Protein AF-A0A1J0GK38-F1 (afdb_monomer_lite)

Sequence (133 aa):
MNIINLFKNKLDRILSKKSIIIFAVVVIPIMIGIAVIFSTKAPSKETIAFLSNNVQNTPVDSRYDVQVVHKKPTTADLVLGKYVAIVEEKNSGNYEVTTLKSEEDKKIIENFFKSGKIAKDYKGEDEIRALLA

Structure (mmCIF, N/CA/C/O backbone):
data_AF-A0A1J0GK38-F1
#
_entry.id   AF-A0A1J0GK38-F1
#
loop_
_atom_site.group_PDB
_atom_site.id
_atom_site.type_symbol
_atom_site.label_atom_id
_atom_site.label_alt_id
_atom_site.label_comp_id
_atom_site.label_asym_id
_atom_site.label_entity_id
_atom_site.label_seq_id
_atom_site.pdbx_PDB_ins_code
_atom_site.Cartn_x
_atom_site.Cartn_y
_atom_site.Cartn_z
_atom_site.occupancy
_atom_site.B_iso_or_equiv
_atom_site.auth_seq_id
_atom_site.auth_comp_id
_atom_site.auth_asym_id
_atom_site.auth_atom_id
_atom_site.pdbx_PDB_model_num
ATOM 1 N N . MET A 1 1 ? 46.607 14.152 -29.862 1.00 57.75 1 MET A N 1
ATOM 2 C CA . MET A 1 1 ? 45.734 12.979 -30.098 1.00 57.75 1 MET A CA 1
ATOM 3 C C . MET A 1 1 ? 44.349 13.322 -29.583 1.00 57.75 1 MET A C 1
ATOM 5 O O . MET A 1 1 ? 44.224 13.663 -28.416 1.00 57.75 1 MET A O 1
ATOM 9 N N . ASN A 1 2 ? 43.349 13.368 -30.461 1.00 76.31 2 ASN A N 1
ATOM 10 C CA . ASN A 1 2 ? 42.056 13.964 -30.127 1.00 76.31 2 ASN A CA 1
ATOM 11 C C . ASN A 1 2 ? 41.211 12.983 -29.296 1.00 76.31 2 ASN A C 1
ATOM 13 O O . ASN A 1 2 ? 41.014 11.841 -29.713 1.00 76.31 2 ASN A O 1
ATOM 17 N N . ILE A 1 3 ? 40.710 13.412 -28.136 1.00 77.94 3 ILE A N 1
ATOM 18 C CA . ILE A 1 3 ? 39.915 12.585 -27.201 1.00 77.94 3 ILE A CA 1
ATOM 19 C C . ILE A 1 3 ? 38.687 11.967 -27.891 1.00 77.94 3 ILE A C 1
ATOM 21 O O . ILE A 1 3 ? 38.311 10.828 -27.618 1.00 77.94 3 ILE A O 1
ATOM 25 N N . ILE A 1 4 ? 38.131 12.681 -28.868 1.00 78.56 4 ILE A N 1
ATOM 26 C CA . ILE A 1 4 ? 36.997 12.254 -29.695 1.00 78.56 4 ILE A CA 1
ATOM 27 C C . ILE A 1 4 ? 37.327 10.976 -30.487 1.00 78.56 4 ILE A C 1
ATOM 29 O O . ILE A 1 4 ? 36.502 10.066 -30.565 1.00 78.56 4 ILE A O 1
ATOM 33 N N . ASN A 1 5 ? 38.553 10.849 -31.007 1.00 79.06 5 ASN A N 1
ATOM 34 C CA . ASN A 1 5 ? 38.968 9.655 -31.749 1.00 79.06 5 ASN A CA 1
ATOM 35 C C . ASN A 1 5 ? 39.135 8.441 -30.829 1.00 79.06 5 ASN A C 1
ATOM 37 O O . ASN A 1 5 ? 38.832 7.325 -31.239 1.00 79.06 5 ASN A O 1
ATOM 41 N N . LEU A 1 6 ? 39.573 8.643 -29.582 1.00 75.75 6 LEU A N 1
ATOM 42 C CA . LEU A 1 6 ? 39.646 7.569 -28.588 1.00 75.75 6 LEU A CA 1
ATOM 43 C C . LEU A 1 6 ? 38.253 7.063 -28.200 1.00 75.75 6 LEU A C 1
ATOM 45 O O . LE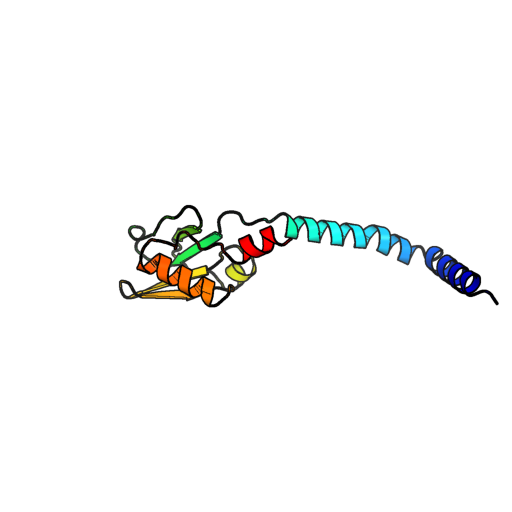U A 1 6 ? 38.053 5.853 -28.088 1.00 75.75 6 LEU A O 1
ATOM 49 N N . PHE A 1 7 ? 37.290 7.970 -28.033 1.00 77.56 7 PHE A N 1
ATOM 50 C CA . PHE A 1 7 ? 35.902 7.611 -27.745 1.00 77.56 7 PHE A CA 1
ATOM 51 C C . PHE A 1 7 ? 35.255 6.851 -28.898 1.00 77.56 7 PHE A C 1
ATOM 53 O O . PHE A 1 7 ? 34.718 5.766 -28.681 1.00 77.56 7 PHE A O 1
ATOM 60 N N . LYS A 1 8 ? 35.368 7.367 -30.125 1.00 78.25 8 LYS A N 1
ATOM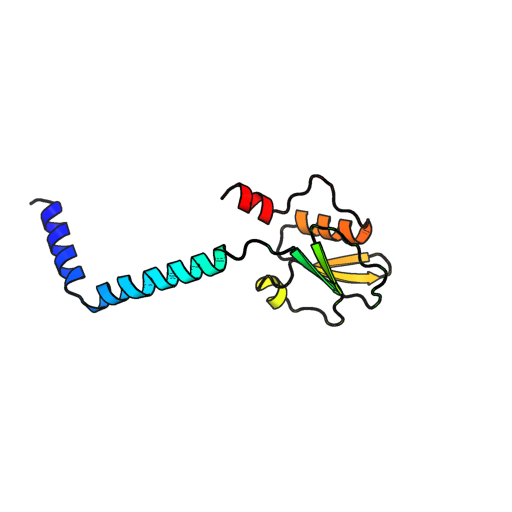 61 C CA . LYS A 1 8 ? 34.792 6.737 -31.318 1.00 78.25 8 LYS A CA 1
ATOM 62 C C . LYS A 1 8 ? 35.298 5.304 -31.504 1.00 78.25 8 LYS A C 1
ATOM 64 O O . LYS A 1 8 ? 34.506 4.384 -31.652 1.00 78.25 8 LYS A O 1
ATOM 69 N N . ASN A 1 9 ? 36.604 5.096 -31.346 1.00 79.69 9 ASN A N 1
ATOM 70 C CA . ASN A 1 9 ? 37.212 3.777 -31.510 1.00 79.69 9 ASN A CA 1
ATOM 71 C C . ASN A 1 9 ? 36.759 2.774 -30.428 1.00 79.69 9 ASN A C 1
ATOM 73 O O . ASN A 1 9 ? 36.604 1.579 -30.680 1.00 79.69 9 ASN A O 1
ATOM 77 N N . LYS A 1 10 ? 36.518 3.252 -29.200 1.00 80.62 10 LYS A N 1
ATOM 78 C CA . LYS A 1 10 ? 35.963 2.415 -28.127 1.00 80.62 10 LYS A CA 1
ATOM 79 C C . LYS A 1 10 ? 34.481 2.105 -28.342 1.00 80.62 10 LYS A C 1
ATOM 81 O O . LYS A 1 10 ? 34.076 0.980 -28.057 1.00 80.62 10 LYS A O 1
ATOM 86 N N . LEU A 1 11 ? 33.702 3.056 -28.858 1.00 77.94 11 LEU A N 1
ATOM 87 C CA . LEU A 1 11 ? 32.288 2.863 -29.187 1.00 77.94 11 LEU A CA 1
ATOM 88 C C . LEU A 1 11 ? 32.105 1.874 -30.340 1.00 77.94 11 LEU A C 1
ATOM 90 O O . LEU A 1 11 ? 31.308 0.951 -30.201 1.00 77.94 11 LEU A O 1
ATOM 94 N N . ASP A 1 12 ? 32.910 1.967 -31.400 1.00 76.94 12 ASP A N 1
ATOM 95 C CA . ASP A 1 12 ? 32.884 1.014 -32.521 1.00 76.94 12 ASP A CA 1
ATOM 96 C C . ASP A 1 12 ? 33.202 -0.422 -32.055 1.00 76.94 12 ASP A C 1
ATOM 98 O O . ASP A 1 12 ? 32.599 -1.405 -32.502 1.00 76.94 12 ASP A O 1
ATOM 102 N N . ARG A 1 13 ? 34.088 -0.569 -31.060 1.00 75.56 13 ARG A N 1
ATOM 103 C CA . ARG A 1 13 ? 34.404 -1.867 -30.438 1.00 75.56 13 ARG A CA 1
ATOM 104 C C . ARG A 1 13 ? 33.277 -2.422 -29.556 1.00 75.56 13 ARG A C 1
ATOM 106 O O . ARG A 1 13 ? 33.209 -3.629 -29.332 1.00 75.56 13 ARG A O 1
ATOM 113 N N . ILE A 1 14 ? 32.420 -1.561 -29.014 1.00 75.06 14 ILE A N 1
ATOM 114 C CA . ILE A 1 14 ? 31.255 -1.962 -28.213 1.00 75.06 14 ILE A CA 1
ATOM 115 C C . ILE A 1 14 ? 30.077 -2.298 -29.135 1.00 75.06 14 ILE A C 1
ATOM 117 O O . ILE A 1 14 ? 29.446 -3.335 -28.944 1.00 75.06 14 ILE A O 1
ATOM 121 N N . LEU A 1 15 ? 29.838 -1.493 -30.176 1.00 68.38 15 LEU A N 1
ATOM 122 C CA . LEU A 1 15 ? 28.795 -1.730 -31.181 1.00 68.38 15 LEU A CA 1
ATOM 123 C C . LEU A 1 15 ? 29.028 -3.025 -31.977 1.00 68.38 15 LEU A C 1
ATOM 125 O O . LEU A 1 15 ? 28.088 -3.735 -32.314 1.00 68.38 15 LEU A O 1
ATOM 129 N N . SER A 1 16 ? 30.283 -3.388 -32.241 1.00 74.12 16 SER A N 1
ATOM 130 C CA . SER A 1 16 ? 30.611 -4.645 -32.933 1.00 74.12 16 SER A CA 1
ATOM 131 C C . SER A 1 16 ? 30.322 -5.906 -32.105 1.00 74.12 16 SER A C 1
ATOM 133 O O . SER A 1 16 ? 30.248 -7.007 -32.659 1.00 74.12 16 SER A O 1
ATOM 135 N N . LYS A 1 17 ? 30.088 -5.784 -30.789 1.00 80.44 17 LYS A N 1
ATOM 136 C CA . LYS A 1 17 ? 29.670 -6.907 -29.940 1.00 80.44 17 LYS A CA 1
ATOM 137 C C . LYS A 1 17 ? 28.150 -7.057 -29.962 1.00 80.44 17 LYS A C 1
ATOM 139 O O . LYS A 1 17 ? 27.445 -6.486 -29.131 1.00 80.44 17 LYS A O 1
ATOM 144 N N . LYS A 1 18 ? 27.659 -7.908 -30.872 1.00 72.06 18 LYS A N 1
ATOM 145 C CA . LYS A 1 18 ? 26.224 -8.213 -31.063 1.00 72.06 18 LYS A CA 1
ATOM 146 C C . LYS A 1 18 ? 25.471 -8.493 -29.753 1.00 72.06 18 LYS A C 1
ATOM 148 O O . LYS A 1 18 ? 24.359 -8.006 -29.583 1.00 72.06 18 LYS A O 1
ATOM 153 N N . SER A 1 19 ? 26.086 -9.200 -28.802 1.00 74.31 19 SER A N 1
ATOM 154 C CA . SER A 1 19 ? 25.478 -9.521 -27.502 1.00 74.31 19 SER A CA 1
ATOM 155 C C . SER A 1 19 ? 25.141 -8.286 -26.655 1.00 74.31 19 SER A C 1
ATOM 157 O O . SER A 1 19 ? 24.139 -8.292 -25.948 1.00 74.31 19 SER A O 1
ATOM 159 N N . ILE A 1 20 ? 25.945 -7.220 -26.735 1.00 79.06 20 ILE A N 1
ATOM 160 C CA . ILE A 1 20 ? 25.731 -5.989 -25.958 1.00 79.06 20 ILE A CA 1
ATOM 161 C C . ILE A 1 20 ? 24.570 -5.184 -26.547 1.00 79.06 20 ILE A C 1
ATOM 163 O O . ILE A 1 20 ? 23.728 -4.691 -25.802 1.00 79.06 20 ILE A O 1
ATOM 167 N N . ILE A 1 21 ? 24.485 -5.101 -27.879 1.00 79.75 21 ILE A N 1
ATOM 168 C CA . ILE A 1 21 ? 23.368 -4.431 -28.559 1.00 79.75 21 ILE A CA 1
ATOM 169 C C . ILE A 1 21 ? 22.052 -5.157 -28.276 1.00 79.75 21 ILE A C 1
ATOM 171 O O . ILE A 1 21 ? 21.068 -4.508 -27.938 1.00 79.75 21 ILE A O 1
ATOM 175 N N . ILE A 1 22 ? 22.031 -6.491 -28.359 1.00 78.12 22 ILE A N 1
ATOM 176 C CA . ILE A 1 22 ? 20.823 -7.282 -28.071 1.00 78.12 22 ILE A CA 1
ATOM 177 C C . ILE A 1 22 ? 20.371 -7.059 -26.625 1.00 78.12 22 ILE A C 1
ATOM 179 O O . ILE A 1 22 ? 19.192 -6.820 -26.384 1.00 78.12 22 ILE A O 1
ATOM 183 N N . PHE A 1 23 ? 21.300 -7.065 -25.667 1.00 80.38 23 PHE A N 1
ATOM 184 C CA . PHE A 1 23 ? 20.975 -6.777 -24.272 1.00 80.38 23 PHE A CA 1
ATOM 185 C C . PHE A 1 23 ? 20.390 -5.368 -24.104 1.00 80.38 23 PHE A C 1
ATOM 187 O O . PHE A 1 23 ? 19.353 -5.214 -23.467 1.00 80.38 23 PHE A O 1
ATOM 194 N N . ALA A 1 24 ? 20.995 -4.349 -24.719 1.00 82.62 24 ALA A N 1
ATOM 195 C CA . ALA A 1 24 ? 20.495 -2.978 -24.645 1.00 82.62 24 ALA A CA 1
ATOM 196 C C . ALA A 1 24 ? 19.096 -2.826 -25.271 1.00 82.62 24 ALA A C 1
ATOM 198 O O . ALA A 1 24 ? 18.234 -2.176 -24.690 1.00 82.62 24 ALA A O 1
ATOM 199 N N . VAL A 1 25 ? 18.842 -3.457 -26.419 1.00 85.44 25 VAL A N 1
ATOM 200 C CA . VAL A 1 25 ? 17.557 -3.358 -27.131 1.00 85.44 25 VAL A CA 1
ATOM 201 C C . VAL A 1 25 ? 16.454 -4.183 -26.465 1.00 85.44 25 VAL A C 1
ATOM 203 O O . VAL A 1 25 ? 15.287 -3.844 -26.607 1.00 85.44 25 VAL A O 1
ATOM 206 N N . VAL A 1 26 ? 16.782 -5.246 -25.729 1.00 89.12 26 VAL A N 1
ATOM 207 C CA . VAL A 1 26 ? 15.775 -6.119 -25.102 1.00 89.12 26 VAL A CA 1
ATOM 208 C C . VAL A 1 26 ? 15.555 -5.767 -23.633 1.00 89.12 26 VAL A C 1
ATOM 210 O O . VAL A 1 26 ? 14.420 -5.599 -23.198 1.00 89.12 26 VAL A O 1
ATOM 213 N N . VAL A 1 27 ? 16.623 -5.612 -22.851 1.00 88.94 27 VAL A N 1
ATOM 214 C CA . VAL A 1 27 ? 16.516 -5.458 -21.393 1.00 88.94 27 VAL A CA 1
ATOM 215 C C . VAL A 1 27 ? 16.051 -4.062 -20.998 1.00 88.94 27 VAL A C 1
ATOM 217 O O . VAL A 1 27 ? 15.255 -3.935 -20.070 1.00 88.94 27 VAL A O 1
ATOM 220 N N . ILE A 1 28 ? 16.490 -3.021 -21.714 1.00 89.50 28 ILE A N 1
ATOM 221 C CA . ILE A 1 28 ? 16.090 -1.641 -21.405 1.00 89.50 28 ILE A CA 1
ATOM 222 C C . ILE A 1 28 ? 14.576 -1.458 -21.612 1.00 89.50 28 ILE A C 1
ATOM 224 O O . ILE A 1 28 ? 13.921 -1.009 -20.669 1.00 89.50 28 ILE A O 1
ATOM 228 N N . PRO A 1 29 ? 13.965 -1.858 -22.748 1.00 91.88 29 PRO A N 1
ATOM 229 C CA . PRO A 1 29 ? 12.516 -1.736 -22.911 1.00 91.88 29 PRO A CA 1
ATOM 230 C C . PRO A 1 29 ? 11.716 -2.597 -21.938 1.00 91.88 29 PRO A C 1
ATOM 232 O O . PRO A 1 29 ? 10.669 -2.154 -21.478 1.00 91.88 29 PRO A O 1
ATOM 235 N N . ILE A 1 30 ? 12.207 -3.789 -21.574 1.00 93.38 30 ILE A N 1
ATOM 236 C CA . ILE A 1 30 ? 11.556 -4.626 -20.555 1.00 93.38 30 ILE A CA 1
ATOM 237 C C . ILE A 1 30 ? 11.538 -3.907 -19.205 1.00 93.38 30 ILE A C 1
ATOM 239 O O . ILE A 1 30 ? 10.489 -3.837 -18.571 1.00 93.38 30 ILE A O 1
ATOM 243 N N . MET A 1 31 ? 12.665 -3.333 -18.776 1.00 90.06 31 MET A N 1
ATOM 244 C CA . MET A 1 31 ? 12.735 -2.585 -17.517 1.00 90.06 31 MET A CA 1
ATOM 245 C C . MET A 1 31 ? 11.826 -1.355 -17.520 1.00 90.06 31 MET A C 1
ATOM 247 O O . MET A 1 31 ? 11.132 -1.115 -16.534 1.00 90.06 31 MET A O 1
ATOM 251 N N . ILE A 1 32 ? 11.772 -0.615 -18.632 1.00 89.50 32 ILE A N 1
ATOM 252 C CA . ILE A 1 32 ? 10.838 0.508 -18.792 1.00 89.50 32 ILE A CA 1
ATOM 253 C C . ILE A 1 32 ? 9.391 0.006 -18.713 1.00 89.50 32 ILE A C 1
ATOM 255 O O . ILE A 1 32 ? 8.583 0.586 -17.994 1.00 89.50 32 ILE A O 1
ATOM 259 N N . GLY A 1 33 ? 9.067 -1.099 -19.389 1.00 86.75 33 GLY A N 1
ATOM 260 C CA . GLY A 1 33 ? 7.737 -1.707 -19.348 1.00 86.75 33 GLY A CA 1
ATOM 261 C C . GLY A 1 33 ? 7.320 -2.111 -17.933 1.00 86.75 33 GLY A C 1
ATOM 262 O O . GLY A 1 33 ? 6.214 -1.791 -17.506 1.00 86.75 33 GLY A O 1
ATOM 263 N N . ILE A 1 34 ? 8.220 -2.742 -17.174 1.00 85.81 34 ILE A N 1
ATOM 264 C CA . ILE A 1 34 ? 7.989 -3.083 -15.764 1.00 85.81 34 ILE A CA 1
ATOM 265 C C . ILE A 1 34 ? 7.755 -1.809 -14.947 1.00 85.81 34 ILE A C 1
ATOM 267 O O . ILE A 1 34 ? 6.760 -1.725 -14.233 1.00 85.81 34 ILE A O 1
ATOM 271 N N . ALA A 1 35 ? 8.615 -0.798 -15.081 1.00 82.94 35 ALA A N 1
ATOM 272 C CA . ALA A 1 35 ? 8.471 0.459 -14.352 1.00 82.94 35 ALA A CA 1
ATOM 273 C C . ALA A 1 35 ? 7.125 1.148 -14.640 1.00 82.94 35 ALA A C 1
ATOM 275 O O . ALA A 1 35 ? 6.463 1.599 -13.710 1.00 82.94 35 ALA A O 1
ATOM 276 N N . VAL A 1 36 ? 6.672 1.161 -15.897 1.00 83.75 36 VAL A N 1
ATOM 277 C CA . VAL A 1 36 ? 5.366 1.719 -16.288 1.00 83.75 36 VAL A CA 1
ATOM 278 C C . VAL A 1 36 ? 4.207 0.908 -15.702 1.00 83.75 36 VAL A C 1
ATOM 280 O O . VAL A 1 36 ? 3.256 1.493 -15.189 1.00 83.75 36 VAL A O 1
ATOM 283 N N . ILE A 1 37 ? 4.273 -0.427 -15.711 1.00 80.25 37 ILE A N 1
ATOM 284 C CA . ILE A 1 37 ? 3.241 -1.278 -15.089 1.00 80.25 37 ILE A CA 1
ATOM 285 C C . ILE A 1 37 ? 3.157 -1.027 -13.580 1.00 80.25 37 ILE A C 1
ATOM 287 O O . ILE A 1 37 ? 2.064 -0.988 -13.023 1.00 80.25 37 ILE A O 1
ATOM 291 N N . PHE A 1 38 ? 4.294 -0.846 -12.908 1.00 71.56 38 PHE A N 1
ATOM 292 C CA . PHE A 1 38 ? 4.313 -0.501 -11.488 1.00 71.56 38 PHE A CA 1
ATOM 293 C C . PHE A 1 38 ? 3.826 0.933 -11.235 1.00 71.56 38 PHE A C 1
ATOM 295 O O . PHE A 1 38 ? 3.084 1.153 -10.285 1.00 71.56 38 PHE A O 1
ATOM 302 N N . SER A 1 39 ? 4.172 1.886 -12.103 1.00 69.19 39 SER A N 1
ATOM 303 C CA . SER A 1 39 ? 3.783 3.296 -11.972 1.00 69.19 39 SER A CA 1
ATOM 304 C C . SER A 1 39 ? 2.308 3.557 -12.284 1.00 69.19 39 SER A C 1
ATOM 306 O O . SER A 1 39 ? 1.725 4.477 -11.724 1.00 69.19 39 SER A O 1
ATOM 308 N N . THR A 1 40 ? 1.693 2.772 -13.172 1.00 59.78 40 THR A N 1
ATOM 309 C CA . THR A 1 40 ? 0.274 2.924 -13.553 1.00 59.78 40 THR A CA 1
ATOM 310 C C . THR A 1 40 ? -0.696 2.343 -12.530 1.00 59.78 40 THR A C 1
ATOM 312 O O . THR A 1 40 ? -1.897 2.592 -12.625 1.00 59.78 40 THR A O 1
ATOM 315 N N . LYS A 1 41 ? -0.201 1.641 -11.503 1.00 58.50 41 LYS A N 1
ATOM 316 C CA . LYS A 1 41 ? -0.983 1.309 -10.306 1.00 58.50 41 LYS A CA 1
ATOM 317 C C . LYS A 1 41 ? -1.110 2.545 -9.406 1.00 58.50 41 LYS A C 1
ATOM 319 O O . LYS A 1 41 ? -0.670 2.543 -8.263 1.00 58.50 41 LYS A O 1
ATOM 324 N N . ALA A 1 42 ? -1.688 3.615 -9.949 1.00 51.53 42 ALA A N 1
ATOM 325 C CA . ALA A 1 42 ? -2.201 4.724 -9.157 1.00 51.53 42 ALA A CA 1
ATOM 326 C C . ALA A 1 42 ? -3.286 4.187 -8.201 1.00 51.53 42 ALA A C 1
ATOM 328 O O . ALA A 1 42 ? -3.984 3.232 -8.564 1.00 51.53 42 ALA A O 1
ATOM 329 N N . PRO A 1 43 ? -3.418 4.746 -6.987 1.00 51.22 43 PRO A N 1
ATOM 330 C CA . PRO A 1 43 ? -4.154 4.114 -5.901 1.00 51.22 43 PRO A CA 1
ATOM 331 C C . PRO A 1 43 ? -5.643 4.007 -6.243 1.00 51.22 43 PRO A C 1
ATOM 333 O O . PRO A 1 43 ? -6.412 4.963 -6.153 1.00 51.22 43 PRO A O 1
ATOM 336 N N . SER A 1 44 ? -6.076 2.804 -6.623 1.00 53.66 44 SER A N 1
ATOM 337 C CA . SER A 1 44 ? -7.452 2.383 -6.389 1.00 53.66 44 SER A CA 1
ATOM 338 C C . SER A 1 44 ? -7.685 2.467 -4.885 1.00 53.66 44 SER A C 1
ATOM 340 O O . SER A 1 44 ? -6.836 1.965 -4.151 1.00 53.66 44 SER A O 1
ATOM 342 N N . LYS A 1 45 ? -8.784 3.114 -4.467 1.00 63.06 45 LYS A N 1
ATOM 343 C CA . LYS A 1 45 ? -9.257 3.269 -3.076 1.00 63.06 45 LYS A CA 1
ATOM 344 C C . LYS A 1 45 ? -8.493 2.401 -2.078 1.00 63.06 45 LYS A C 1
ATOM 346 O O . LYS A 1 45 ? -8.563 1.172 -2.140 1.00 63.06 45 LYS A O 1
ATOM 351 N N . GLU A 1 46 ? -7.776 3.051 -1.172 1.00 73.25 46 GLU A N 1
ATOM 352 C CA . GLU A 1 46 ? -6.919 2.370 -0.214 1.00 73.25 46 GLU A CA 1
ATOM 353 C C . GLU A 1 46 ? -7.731 1.345 0.587 1.00 73.25 46 GLU A C 1
ATOM 355 O O . GLU A 1 46 ? -8.658 1.692 1.321 1.00 73.25 46 GLU A O 1
ATOM 360 N N . THR A 1 47 ? -7.432 0.060 0.385 1.00 81.62 47 THR A N 1
ATOM 361 C CA . THR A 1 47 ? -8.210 -1.023 0.988 1.00 81.62 47 THR A CA 1
ATOM 362 C C . THR A 1 47 ? -7.655 -1.352 2.369 1.00 81.62 47 THR A C 1
ATOM 364 O O . THR A 1 47 ? -6.471 -1.660 2.515 1.00 81.62 47 THR A O 1
ATOM 367 N N . ILE A 1 48 ? -8.502 -1.313 3.392 1.00 84.25 48 ILE A N 1
ATOM 368 C CA . ILE A 1 48 ? -8.160 -1.667 4.768 1.00 84.25 48 ILE A CA 1
ATOM 369 C C . ILE A 1 48 ? -8.797 -3.013 5.096 1.00 84.25 48 ILE A C 1
ATOM 371 O O . ILE A 1 48 ? -10.008 -3.184 4.967 1.00 84.25 48 ILE A O 1
ATOM 375 N N . ALA A 1 49 ? -7.988 -3.962 5.559 1.00 84.62 49 ALA A N 1
ATOM 376 C CA . ALA A 1 49 ? -8.496 -5.221 6.080 1.00 84.62 49 ALA A CA 1
ATOM 377 C C . ALA A 1 49 ? -8.911 -5.045 7.542 1.00 84.62 49 ALA A C 1
ATOM 379 O O . ALA A 1 49 ? -8.067 -4.802 8.404 1.00 84.62 49 ALA A O 1
ATOM 380 N N . PHE A 1 50 ? -10.198 -5.202 7.829 1.00 84.06 50 PHE A N 1
ATOM 381 C CA . PHE A 1 50 ? -10.740 -5.148 9.180 1.00 84.06 50 PHE A CA 1
ATOM 382 C C . PHE A 1 50 ? -11.026 -6.562 9.69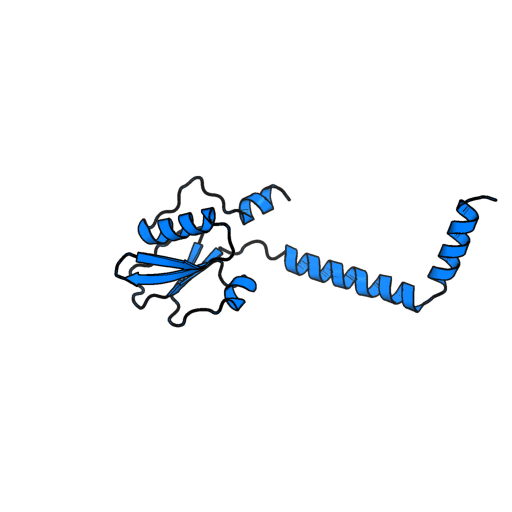0 1.00 84.06 50 PHE A C 1
ATOM 384 O O . PHE A 1 50 ? -11.921 -7.247 9.197 1.00 84.06 50 PHE A O 1
ATOM 391 N N . LEU A 1 51 ? -10.244 -7.018 10.667 1.00 82.50 51 LEU A N 1
ATOM 392 C CA . LEU A 1 51 ? -10.451 -8.285 11.357 1.00 82.50 51 LEU A CA 1
ATOM 393 C C . LEU A 1 51 ? -11.438 -8.054 12.506 1.00 82.50 51 LEU A C 1
ATOM 395 O O . LEU A 1 51 ? -11.051 -7.647 13.602 1.00 82.50 51 LEU A O 1
ATOM 399 N N . SER A 1 52 ? -12.719 -8.305 12.242 1.00 72.94 52 SER A N 1
ATOM 400 C CA . SER A 1 52 ? -13.763 -8.321 13.268 1.00 72.94 52 SER A CA 1
ATOM 401 C C . SER A 1 52 ? -14.781 -9.418 12.977 1.00 72.94 52 SER A C 1
ATOM 403 O O . SER A 1 52 ? -15.051 -9.761 11.827 1.00 72.94 52 SER A O 1
ATOM 405 N N . ASN A 1 53 ? -15.358 -9.959 14.048 1.00 65.25 53 ASN A N 1
ATOM 406 C CA . ASN A 1 53 ? -16.435 -10.946 13.988 1.00 65.25 53 ASN A CA 1
ATOM 407 C C . ASN A 1 53 ? -17.815 -10.285 13.817 1.00 65.25 53 ASN A C 1
ATOM 409 O O . ASN A 1 53 ? -18.814 -10.992 13.690 1.00 65.25 53 ASN A O 1
ATOM 413 N N . ASN A 1 54 ? -17.891 -8.947 13.840 1.00 59.88 54 ASN A N 1
ATOM 414 C CA . ASN A 1 54 ? -19.141 -8.202 13.742 1.00 59.88 54 ASN A CA 1
ATOM 415 C C . ASN A 1 54 ? -19.099 -7.173 12.601 1.00 59.88 54 ASN A C 1
ATOM 417 O O . ASN A 1 54 ? -18.452 -6.132 12.682 1.00 59.88 54 ASN A O 1
ATOM 421 N N . VAL A 1 55 ? -19.846 -7.467 11.538 1.00 60.66 55 VAL A N 1
ATOM 422 C CA . VAL A 1 55 ? -19.901 -6.676 10.297 1.00 60.66 55 VAL A CA 1
ATOM 423 C C . VAL A 1 55 ? -20.626 -5.329 10.490 1.00 60.66 55 VAL A C 1
ATOM 425 O O . VAL A 1 55 ? -20.501 -4.440 9.657 1.00 60.66 55 VAL A O 1
ATOM 428 N N . GLN A 1 56 ? -21.388 -5.137 11.577 1.00 57.12 56 GLN A N 1
ATOM 429 C CA . GLN A 1 56 ? -22.269 -3.966 11.722 1.00 57.12 56 GLN A CA 1
ATOM 430 C C . GLN A 1 56 ? -21.568 -2.657 12.129 1.00 57.12 56 GLN A C 1
ATOM 432 O O . GLN A 1 56 ? -22.148 -1.594 11.935 1.00 57.12 56 GLN A O 1
ATOM 437 N N . ASN A 1 57 ? -20.332 -2.701 12.640 1.00 61.88 57 ASN A N 1
ATOM 438 C CA . ASN A 1 57 ? -19.616 -1.511 13.132 1.00 61.88 57 ASN A CA 1
ATOM 439 C C . ASN A 1 57 ? -18.543 -0.980 12.169 1.00 61.88 57 ASN A C 1
ATOM 441 O O . ASN A 1 57 ? -17.646 -0.246 12.580 1.00 61.88 57 ASN A O 1
ATOM 445 N N . THR A 1 58 ? -18.595 -1.350 10.889 1.00 68.25 58 THR A N 1
ATOM 446 C CA . THR A 1 58 ? -17.573 -0.923 9.929 1.00 68.25 58 THR A CA 1
ATOM 447 C C . THR A 1 58 ? -17.793 0.538 9.505 1.00 68.25 58 THR A C 1
ATOM 449 O O . THR A 1 58 ? -18.837 0.849 8.928 1.00 68.25 58 THR A O 1
ATOM 452 N N . PRO A 1 59 ? -16.843 1.454 9.771 1.00 70.38 59 PRO A N 1
ATOM 453 C CA . PRO A 1 59 ? -16.953 2.835 9.320 1.00 70.38 59 PRO A CA 1
ATOM 454 C C . PRO A 1 59 ? -16.810 2.918 7.795 1.00 70.38 59 PRO A C 1
ATOM 456 O O . PRO A 1 59 ? -15.992 2.223 7.194 1.00 70.38 59 PRO A O 1
ATOM 459 N N . VAL A 1 60 ? -17.608 3.784 7.168 1.00 72.12 60 VAL A N 1
ATOM 460 C CA . VAL A 1 60 ? -17.647 3.968 5.710 1.00 72.12 60 VAL A CA 1
ATOM 461 C C . VAL A 1 60 ? -17.155 5.375 5.372 1.00 72.12 60 VAL A C 1
ATOM 463 O O . VAL A 1 60 ? -17.732 6.358 5.832 1.00 72.12 60 VAL A O 1
ATOM 466 N N . ASP A 1 61 ? -16.115 5.482 4.546 1.00 74.31 61 ASP A N 1
ATOM 467 C CA . ASP A 1 61 ? -15.628 6.745 3.975 1.00 74.31 61 ASP A CA 1
ATOM 468 C C . ASP A 1 61 ? -15.310 6.533 2.487 1.00 74.31 61 ASP A C 1
ATOM 470 O O . ASP A 1 61 ? -15.014 5.426 2.049 1.00 74.31 61 ASP A O 1
ATOM 474 N N . SER A 1 62 ? -15.384 7.588 1.677 1.00 70.69 62 SER A N 1
ATOM 475 C CA . SER A 1 62 ? -15.067 7.517 0.245 1.00 70.69 62 SER A CA 1
ATOM 476 C C . SER A 1 62 ? -13.585 7.256 -0.053 1.00 70.69 62 SER A C 1
ATOM 478 O O . SER A 1 62 ? -13.271 6.829 -1.165 1.00 70.69 62 SER A O 1
ATOM 480 N N . ARG A 1 63 ? -12.690 7.538 0.907 1.00 71.12 63 ARG A N 1
ATOM 481 C CA . ARG A 1 63 ? -11.227 7.425 0.769 1.00 71.12 63 ARG A CA 1
ATOM 482 C C . ARG A 1 63 ? -10.686 6.025 1.061 1.00 71.12 63 ARG A C 1
ATOM 484 O O . ARG A 1 63 ? -9.698 5.635 0.446 1.00 71.12 63 ARG A O 1
ATOM 491 N N . TYR A 1 64 ? -11.341 5.272 1.946 1.00 78.06 64 TYR A N 1
ATOM 492 C CA . TYR A 1 64 ? -10.932 3.917 2.323 1.00 78.06 64 TYR A CA 1
ATOM 493 C C . TYR A 1 64 ? -12.000 2.890 1.950 1.00 78.06 64 TYR A C 1
ATOM 495 O O . TYR A 1 64 ? -13.173 3.065 2.269 1.00 78.06 64 TYR A O 1
ATOM 503 N N . ASP A 1 65 ? -11.586 1.789 1.325 1.00 81.81 65 ASP A N 1
ATOM 504 C CA . ASP A 1 65 ? -12.433 0.604 1.175 1.00 81.81 65 ASP A CA 1
ATOM 505 C C . ASP A 1 65 ? -12.182 -0.337 2.356 1.00 81.81 65 ASP A C 1
ATOM 507 O O . ASP A 1 65 ? -11.100 -0.907 2.477 1.00 81.81 65 ASP A O 1
ATOM 511 N N . VAL A 1 66 ? -13.143 -0.476 3.270 1.00 83.56 66 VAL A N 1
ATOM 512 C CA . VAL A 1 66 ? -12.968 -1.330 4.452 1.00 83.56 66 VAL A CA 1
ATOM 513 C C . VAL A 1 66 ? -13.547 -2.713 4.178 1.00 83.56 66 VAL A C 1
ATOM 515 O O . VAL A 1 66 ? -14.761 -2.886 4.093 1.00 83.56 66 VAL A O 1
ATOM 518 N N . GLN A 1 67 ? -12.675 -3.715 4.079 1.00 84.12 67 GLN A N 1
ATOM 519 C CA . GLN A 1 67 ? -13.065 -5.105 3.865 1.00 84.12 67 GLN A CA 1
ATOM 520 C C . GLN A 1 67 ? -12.995 -5.893 5.168 1.00 84.12 67 GLN A C 1
ATOM 522 O O . GLN A 1 67 ? -11.924 -6.056 5.756 1.00 84.12 67 GLN A O 1
ATOM 527 N N . VAL A 1 68 ? -14.140 -6.423 5.601 1.00 81.94 68 VAL A N 1
ATOM 528 C CA . VAL A 1 68 ? -14.214 -7.288 6.781 1.00 81.94 68 VAL A CA 1
ATOM 529 C C . VAL A 1 68 ? -13.666 -8.669 6.429 1.00 81.94 68 VAL A C 1
ATOM 531 O O . VAL A 1 68 ? -14.225 -9.386 5.597 1.00 81.94 68 VAL A O 1
ATOM 534 N N . VAL A 1 69 ? -12.563 -9.053 7.062 1.00 82.50 69 VAL A N 1
ATOM 535 C CA . VAL A 1 69 ? -11.893 -10.337 6.843 1.00 82.50 69 VAL A CA 1
ATOM 536 C C . VAL A 1 69 ? -12.009 -11.205 8.088 1.00 82.50 69 VAL A C 1
ATOM 538 O O . VAL A 1 69 ? -11.826 -10.739 9.203 1.00 82.50 69 VAL A O 1
ATOM 541 N N . HIS A 1 70 ? -12.288 -12.495 7.900 1.00 77.06 70 HIS A N 1
ATOM 542 C CA . HIS A 1 70 ? -12.412 -13.456 9.008 1.00 77.06 70 HIS A CA 1
ATOM 543 C C . HIS A 1 70 ? -11.064 -14.083 9.393 1.00 77.06 70 HIS A C 1
ATOM 545 O O . HIS A 1 70 ? -10.917 -14.690 10.450 1.00 77.06 70 HIS A O 1
ATOM 551 N N . LYS A 1 71 ? -10.066 -13.961 8.512 1.00 79.25 71 LYS A N 1
ATOM 552 C CA . LYS A 1 71 ? -8.708 -14.461 8.710 1.00 79.25 71 LYS A CA 1
ATOM 553 C C . LYS A 1 71 ? -7.740 -13.294 8.597 1.00 79.25 71 LYS A C 1
ATOM 555 O O . LYS A 1 71 ? -7.801 -12.549 7.621 1.00 79.25 71 LYS A O 1
ATOM 560 N N . LYS A 1 72 ? -6.828 -13.183 9.567 1.00 81.06 72 LYS A N 1
ATOM 561 C CA . LYS A 1 72 ? -5.762 -12.177 9.575 1.00 81.06 72 LYS A CA 1
ATOM 562 C C . LYS A 1 72 ? -4.947 -12.259 8.271 1.00 81.06 72 LYS A C 1
ATOM 564 O O . LYS A 1 72 ? -4.380 -13.326 7.999 1.00 81.06 72 LYS A O 1
ATOM 569 N N . PRO A 1 73 ? -4.897 -11.184 7.463 1.00 81.44 73 PRO A N 1
ATOM 570 C CA . PRO A 1 73 ? -4.041 -11.127 6.288 1.00 81.44 73 PRO A CA 1
ATOM 571 C C . PRO A 1 73 ? -2.573 -11.231 6.684 1.00 81.44 73 PRO A C 1
ATOM 573 O O . PRO A 1 73 ? -2.180 -10.906 7.807 1.00 81.44 73 PRO A O 1
ATOM 576 N N . THR A 1 74 ? -1.749 -11.698 5.757 1.00 84.38 74 THR A N 1
ATOM 577 C CA . THR A 1 74 ? -0.312 -11.803 6.002 1.00 84.38 74 THR A CA 1
ATOM 578 C C . THR A 1 74 ? 0.367 -10.455 5.794 1.00 84.38 74 THR A C 1
ATOM 580 O O . THR A 1 74 ? -0.118 -9.599 5.059 1.00 84.38 74 THR A O 1
ATOM 583 N N . THR A 1 75 ? 1.542 -10.268 6.391 1.00 79.38 75 THR A N 1
ATOM 584 C CA . THR A 1 75 ? 2.388 -9.097 6.110 1.00 79.38 75 THR A CA 1
ATOM 585 C C . THR A 1 75 ? 2.773 -9.009 4.632 1.00 79.38 75 THR A C 1
ATOM 587 O O . THR A 1 75 ? 2.949 -7.911 4.117 1.00 79.38 75 THR A O 1
ATOM 590 N N . ALA A 1 76 ? 2.829 -10.138 3.918 1.00 75.88 76 ALA A N 1
ATOM 591 C CA . ALA A 1 76 ? 3.004 -10.152 2.470 1.00 75.88 76 ALA A CA 1
ATOM 592 C C . ALA A 1 76 ? 1.853 -9.440 1.737 1.00 75.88 76 ALA A C 1
ATOM 594 O O . ALA A 1 76 ? 2.114 -8.742 0.766 1.00 75.88 76 ALA A O 1
ATOM 595 N N . ASP A 1 77 ? 0.607 -9.539 2.216 1.00 80.50 77 ASP A N 1
ATOM 596 C CA . ASP A 1 77 ? -0.527 -8.818 1.622 1.00 80.50 77 ASP A CA 1
ATOM 597 C C . ASP A 1 77 ? -0.397 -7.290 1.796 1.00 80.50 77 ASP A C 1
ATOM 599 O O . ASP A 1 77 ? -0.806 -6.541 0.908 1.00 80.50 77 ASP A O 1
ATOM 603 N N . LEU A 1 78 ? 0.217 -6.831 2.898 1.00 81.56 78 LEU A N 1
ATOM 604 C CA . LEU A 1 78 ? 0.567 -5.417 3.099 1.00 81.56 78 LEU A CA 1
ATOM 605 C C . LEU A 1 78 ? 1.679 -4.976 2.137 1.00 81.56 78 LEU A C 1
ATOM 607 O O . LEU A 1 78 ? 1.565 -3.945 1.482 1.00 81.56 78 LEU A O 1
ATOM 611 N N . VAL A 1 79 ? 2.743 -5.777 2.009 1.00 79.00 79 VAL A N 1
ATOM 612 C CA . VAL A 1 79 ? 3.888 -5.474 1.127 1.00 79.00 79 VAL A CA 1
ATOM 613 C C . VAL A 1 79 ? 3.483 -5.471 -0.350 1.00 79.00 79 VAL A C 1
ATOM 615 O O . VAL A 1 79 ? 3.982 -4.663 -1.128 1.00 79.00 79 VAL A O 1
ATOM 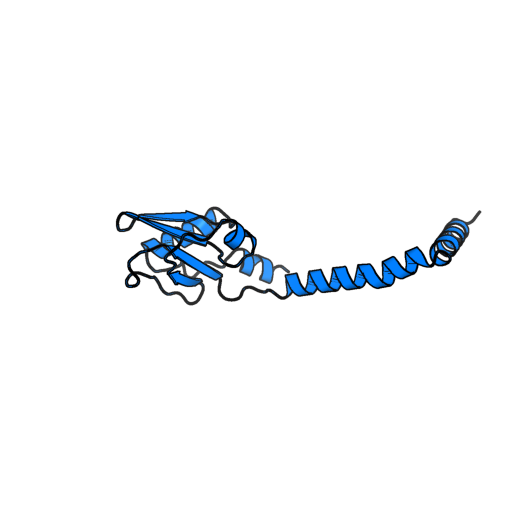618 N N . LEU A 1 80 ? 2.563 -6.353 -0.745 1.00 78.00 80 LEU A N 1
ATOM 619 C CA . LEU A 1 80 ? 2.035 -6.432 -2.110 1.00 78.00 80 LEU A CA 1
ATOM 620 C C . LEU A 1 80 ? 1.038 -5.308 -2.440 1.00 78.00 80 LEU A C 1
ATOM 622 O O . LEU A 1 80 ? 0.571 -5.239 -3.577 1.00 78.00 80 LEU A O 1
ATOM 626 N N . GLY A 1 81 ? 0.695 -4.453 -1.469 1.00 73.12 81 GLY A N 1
ATOM 627 C CA . GLY A 1 81 ? -0.258 -3.358 -1.647 1.00 73.12 81 GLY A CA 1
ATOM 628 C C . GLY A 1 81 ? -1.705 -3.821 -1.810 1.00 73.12 81 GLY A C 1
ATOM 629 O O . GLY A 1 81 ? -2.537 -3.064 -2.300 1.00 73.12 81 GLY A O 1
ATOM 630 N N . LYS A 1 82 ? -2.024 -5.064 -1.421 1.00 80.62 82 LYS A N 1
ATOM 631 C CA . LYS A 1 82 ? -3.407 -5.564 -1.416 1.00 80.62 82 LYS A CA 1
ATOM 632 C C . LYS A 1 82 ? -4.229 -4.887 -0.320 1.00 80.62 82 LYS A C 1
ATOM 634 O O . LYS A 1 82 ? -5.412 -4.637 -0.516 1.00 80.62 82 LYS A O 1
ATOM 639 N N . TYR A 1 83 ? -3.588 -4.592 0.810 1.00 83.31 83 TYR A N 1
ATOM 640 C CA . TYR A 1 83 ? -4.153 -3.789 1.886 1.00 83.31 83 TYR A CA 1
ATOM 641 C C . TYR A 1 83 ? -3.144 -2.728 2.322 1.00 83.31 83 TYR A C 1
ATOM 643 O O . TYR A 1 83 ? -1.951 -3.015 2.405 1.00 83.31 83 TYR A O 1
ATOM 651 N N . VAL A 1 84 ? -3.612 -1.525 2.647 1.00 84.69 84 VAL A N 1
ATOM 652 C CA . VAL A 1 84 ? -2.759 -0.458 3.205 1.00 84.69 84 VAL A CA 1
ATOM 653 C C . VAL A 1 84 ? -2.573 -0.596 4.716 1.00 84.69 84 VAL A C 1
ATOM 655 O O . VAL A 1 84 ? -1.573 -0.147 5.279 1.00 84.69 84 VAL A O 1
ATOM 658 N N . ALA A 1 85 ? -3.529 -1.243 5.383 1.00 86.50 85 ALA A N 1
ATOM 659 C CA . ALA A 1 85 ? -3.500 -1.513 6.809 1.00 86.50 85 ALA A CA 1
ATOM 660 C C . ALA A 1 85 ? -4.339 -2.748 7.153 1.00 86.50 85 ALA A C 1
ATOM 662 O O . ALA A 1 85 ? -5.326 -3.064 6.485 1.00 86.50 85 ALA A O 1
ATOM 663 N N . ILE A 1 86 ? -3.935 -3.420 8.226 1.00 87.00 86 ILE A N 1
ATOM 664 C CA . ILE A 1 86 ? -4.699 -4.456 8.914 1.00 87.00 86 ILE A CA 1
ATOM 665 C C . ILE A 1 86 ? -5.134 -3.862 10.249 1.00 87.00 86 ILE A C 1
ATOM 667 O O . ILE A 1 86 ? -4.293 -3.386 11.013 1.00 87.00 86 ILE A O 1
ATOM 671 N N . VAL A 1 87 ? -6.433 -3.886 10.522 1.00 87.31 87 VAL A N 1
ATOM 672 C CA . VAL A 1 87 ? -7.015 -3.377 11.763 1.00 87.31 87 VAL A CA 1
ATOM 673 C C . VAL A 1 87 ? -7.680 -4.517 12.511 1.00 87.31 87 VAL A C 1
ATOM 675 O O . VAL A 1 87 ? -8.522 -5.215 11.953 1.00 87.31 87 VAL A O 1
ATOM 678 N N . GLU A 1 88 ? -7.298 -4.703 13.770 1.00 86.62 88 GLU A N 1
ATOM 679 C CA . GLU A 1 88 ? -7.805 -5.765 14.638 1.00 86.62 88 GLU A CA 1
ATOM 680 C C . GLU A 1 88 ? -8.547 -5.164 15.823 1.00 86.62 88 GLU A C 1
ATOM 682 O O . GLU A 1 88 ? -8.015 -4.319 16.545 1.00 86.62 88 GLU A O 1
ATOM 687 N N . GLU A 1 89 ? -9.775 -5.618 16.049 1.00 79.69 89 GLU A N 1
ATOM 688 C CA . GLU A 1 89 ? -10.527 -5.265 17.247 1.00 79.69 89 GLU A CA 1
ATOM 689 C C . GLU A 1 89 ? -10.118 -6.201 18.396 1.00 79.69 89 GLU A C 1
ATOM 691 O O . GLU A 1 89 ? -10.476 -7.378 18.410 1.00 79.69 89 GLU A O 1
ATOM 696 N N . LYS A 1 90 ? -9.332 -5.698 19.360 1.00 75.62 90 LYS A N 1
ATOM 697 C CA . LYS A 1 90 ? -8.856 -6.513 20.497 1.00 75.62 90 LYS A CA 1
ATOM 698 C C . LYS A 1 90 ? -9.865 -6.607 21.637 1.00 75.62 90 LYS A C 1
ATOM 700 O O . LYS A 1 90 ? -9.949 -7.644 22.279 1.00 75.62 90 LYS A O 1
ATOM 705 N N . ASN A 1 91 ? -10.582 -5.521 21.911 1.00 64.31 91 ASN A N 1
ATOM 706 C CA . ASN A 1 91 ? -11.616 -5.393 22.945 1.00 64.31 91 ASN A CA 1
ATOM 707 C C . ASN A 1 91 ? -12.574 -4.289 22.500 1.00 64.31 91 ASN A C 1
ATOM 709 O O . ASN A 1 91 ? -12.080 -3.324 21.934 1.00 64.31 91 ASN A O 1
ATOM 713 N N . SER A 1 92 ? -13.879 -4.389 22.773 1.00 65.44 92 SER A N 1
ATOM 714 C CA . SER A 1 92 ? -14.932 -3.447 22.342 1.00 65.44 92 SER A CA 1
ATOM 715 C C . SER A 1 92 ? -14.495 -1.967 22.322 1.00 65.44 92 SER A C 1
ATOM 717 O O . SER A 1 92 ? -14.572 -1.280 23.340 1.00 65.44 92 SER A O 1
ATOM 719 N N . GLY A 1 93 ? -14.030 -1.476 21.164 1.00 65.31 93 GLY A N 1
ATOM 720 C CA . GLY A 1 93 ? -13.561 -0.093 20.954 1.00 65.31 93 GLY A CA 1
ATOM 721 C C . GLY A 1 93 ? -12.041 0.167 20.991 1.00 65.31 93 GLY A C 1
ATOM 722 O O . GLY A 1 93 ? -11.625 1.310 20.792 1.00 65.31 93 GLY A O 1
ATOM 723 N N . ASN A 1 94 ? -11.198 -0.847 21.211 1.00 77.12 94 ASN A N 1
ATOM 724 C CA . ASN A 1 94 ? -9.740 -0.762 21.098 1.00 77.12 94 ASN A CA 1
ATOM 725 C C . ASN A 1 94 ? -9.247 -1.475 19.830 1.00 77.12 94 ASN A C 1
ATOM 727 O O . ASN A 1 94 ? -9.346 -2.701 19.714 1.00 77.12 94 ASN A O 1
ATOM 731 N N . TYR A 1 95 ? -8.687 -0.688 18.913 1.00 80.94 95 TYR A N 1
ATOM 732 C CA . TYR A 1 95 ? -8.245 -1.129 17.594 1.00 80.94 95 TYR A CA 1
ATOM 733 C C . TYR A 1 95 ? -6.720 -1.127 17.511 1.00 80.94 95 TYR A C 1
ATOM 735 O O . TYR A 1 95 ? -6.081 -0.114 17.786 1.00 80.94 95 TYR A O 1
ATOM 743 N N . GLU A 1 96 ? -6.134 -2.252 17.112 1.00 84.50 96 GLU A N 1
ATOM 744 C CA . GLU A 1 96 ? -4.716 -2.342 16.776 1.00 84.50 96 GLU A CA 1
ATOM 745 C C . GLU A 1 96 ? -4.542 -2.192 15.265 1.00 84.50 96 GLU A C 1
ATOM 747 O O . GLU A 1 96 ? -5.114 -2.959 14.493 1.00 84.50 96 GLU A O 1
ATOM 752 N N . VAL A 1 97 ? -3.748 -1.205 14.844 1.00 85.88 97 VAL A N 1
ATOM 753 C CA . VAL A 1 97 ? -3.471 -0.925 13.430 1.00 85.88 97 VAL A CA 1
ATOM 754 C C . VAL A 1 97 ? -2.055 -1.376 13.081 1.00 85.88 97 VAL A C 1
ATOM 756 O O . VAL A 1 97 ? -1.075 -0.874 13.632 1.00 85.88 97 VAL A O 1
ATOM 759 N N . THR A 1 98 ? -1.948 -2.295 12.124 1.00 87.19 98 THR A N 1
ATOM 760 C CA . THR A 1 98 ? -0.688 -2.711 11.500 1.00 87.19 98 THR A CA 1
ATOM 761 C C . THR A 1 98 ? -0.634 -2.157 10.078 1.00 87.19 98 THR A C 1
ATOM 763 O O . THR A 1 98 ? -1.447 -2.532 9.237 1.00 87.19 98 THR A O 1
ATOM 766 N N . THR A 1 99 ? 0.318 -1.271 9.789 1.00 86.25 99 THR A N 1
ATOM 767 C CA . THR A 1 99 ? 0.498 -0.651 8.466 1.00 86.25 99 THR A CA 1
ATOM 768 C C . THR A 1 99 ? 1.985 -0.519 8.130 1.00 86.25 99 THR A C 1
ATOM 770 O O . THR A 1 99 ? 2.826 -0.540 9.026 1.00 86.25 99 THR A O 1
ATOM 773 N N . LEU A 1 100 ? 2.298 -0.418 6.835 1.00 84.56 100 LEU A N 1
ATOM 774 C CA . LEU A 1 100 ? 3.631 -0.072 6.323 1.00 84.56 100 LEU A CA 1
ATOM 775 C C . LEU A 1 100 ? 3.784 1.435 6.049 1.00 84.56 100 LEU A C 1
ATOM 777 O O . LEU A 1 100 ? 4.863 1.868 5.647 1.00 84.56 100 LEU A O 1
ATOM 781 N N . LYS A 1 101 ? 2.710 2.215 6.232 1.00 82.81 101 LYS A N 1
ATOM 782 C CA . LYS A 1 101 ? 2.708 3.674 6.095 1.00 82.81 101 LYS A CA 1
ATOM 783 C C . LYS A 1 101 ? 3.351 4.355 7.309 1.00 82.81 101 LYS A C 1
ATOM 785 O O . LYS A 1 101 ? 3.789 3.689 8.249 1.00 82.81 101 LYS A O 1
ATOM 790 N N . SER A 1 102 ? 3.435 5.683 7.279 1.00 82.44 102 SER A N 1
ATOM 791 C CA . SER A 1 102 ? 4.002 6.457 8.381 1.00 82.44 102 SER A CA 1
ATOM 792 C C . SER A 1 102 ? 3.181 6.329 9.669 1.00 82.44 102 SER A C 1
ATOM 794 O O . SER A 1 102 ? 2.009 5.943 9.679 1.00 82.44 102 SER A O 1
ATOM 796 N N . GLU A 1 103 ? 3.805 6.668 10.799 1.00 84.12 103 GLU A N 1
ATOM 797 C CA . GLU A 1 103 ? 3.119 6.676 12.098 1.00 84.12 103 GLU A CA 1
ATOM 798 C C . GLU A 1 103 ? 1.980 7.714 12.154 1.00 84.12 103 GLU A C 1
ATOM 800 O O . GLU A 1 103 ? 1.074 7.591 12.980 1.00 84.12 103 GLU A O 1
ATOM 805 N N . GLU A 1 104 ? 1.998 8.722 11.279 1.00 81.81 104 GLU A N 1
ATOM 806 C CA . GLU A 1 104 ? 0.916 9.700 11.125 1.00 81.81 104 GLU A CA 1
ATOM 807 C C . GLU A 1 104 ? -0.318 9.038 10.503 1.00 81.81 104 GLU A C 1
ATOM 809 O O . GLU A 1 104 ? -1.396 9.054 11.106 1.00 81.81 104 GLU A O 1
ATOM 814 N N . ASP A 1 105 ? -0.135 8.349 9.375 1.00 81.88 105 ASP A N 1
ATOM 815 C CA . ASP A 1 105 ? -1.195 7.610 8.684 1.00 81.88 105 ASP A CA 1
ATOM 816 C C . ASP A 1 105 ? -1.796 6.527 9.589 1.00 81.88 105 ASP A C 1
ATOM 818 O O . ASP A 1 105 ? -3.016 6.366 9.672 1.00 81.88 105 ASP A O 1
ATOM 822 N N . LYS A 1 106 ? -0.954 5.835 10.364 1.00 86.88 106 LYS A N 1
ATOM 823 C CA . LYS A 1 106 ? -1.390 4.846 11.359 1.00 86.88 106 LYS A CA 1
ATOM 824 C C . LYS A 1 106 ? -2.343 5.438 12.400 1.00 86.88 106 LYS A C 1
ATOM 826 O O . LYS A 1 106 ? -3.386 4.841 12.670 1.00 86.88 106 LYS A O 1
ATOM 831 N N . LYS A 1 107 ? -2.024 6.609 12.965 1.00 85.00 107 LYS A N 1
ATOM 832 C CA . LYS A 1 107 ? -2.890 7.297 13.944 1.00 85.00 107 LYS A CA 1
ATOM 833 C C . LYS A 1 107 ? -4.207 7.746 13.324 1.00 85.00 107 LYS A C 1
ATOM 835 O O . LYS A 1 107 ? -5.240 7.734 13.990 1.00 85.00 107 LYS A O 1
ATOM 840 N N . ILE A 1 108 ? -4.182 8.152 12.060 1.00 84.88 108 ILE A N 1
ATOM 841 C CA . ILE A 1 108 ? -5.380 8.586 11.341 1.00 84.88 108 ILE A CA 1
ATOM 842 C C . ILE A 1 108 ? -6.298 7.399 11.071 1.00 84.88 108 ILE A C 1
ATOM 844 O O . ILE A 1 108 ? -7.500 7.505 11.307 1.00 84.88 108 ILE A O 1
ATOM 848 N N . ILE A 1 109 ? -5.739 6.258 10.662 1.00 85.06 109 ILE A N 1
ATOM 849 C CA . ILE A 1 109 ? -6.486 5.006 10.515 1.00 85.06 109 ILE A CA 1
ATOM 850 C C . ILE A 1 109 ? -7.060 4.580 11.872 1.00 85.06 109 ILE A C 1
ATOM 852 O O . ILE A 1 109 ? -8.246 4.289 11.969 1.00 85.06 109 ILE A O 1
ATOM 856 N N . GLU A 1 110 ? -6.285 4.629 12.954 1.00 85.94 110 GLU A N 1
ATOM 857 C CA . GLU A 1 110 ? -6.789 4.306 14.295 1.00 85.94 110 GLU A CA 1
ATOM 858 C C . GLU A 1 110 ? -7.955 5.222 14.715 1.00 85.94 110 GLU A C 1
ATOM 860 O O . GLU A 1 110 ? -9.000 4.754 15.176 1.00 85.94 110 GLU A O 1
ATOM 865 N N . ASN A 1 111 ? -7.818 6.532 14.492 1.00 84.62 111 ASN A N 1
ATOM 866 C CA . ASN A 1 111 ? -8.871 7.510 14.755 1.00 84.62 111 ASN A CA 1
ATOM 867 C C . ASN A 1 111 ? -10.097 7.312 13.861 1.00 84.62 111 ASN A C 1
ATOM 869 O O . ASN A 1 111 ? -11.215 7.564 14.312 1.00 84.62 111 ASN A O 1
ATOM 873 N N . PHE A 1 112 ? -9.923 6.845 12.626 1.00 85.38 112 PHE A N 1
ATOM 874 C CA . PHE A 1 112 ? -11.026 6.523 11.726 1.00 85.38 112 PHE A CA 1
ATOM 875 C C . PHE A 1 112 ? -11.884 5.382 12.283 1.00 85.38 112 PHE A C 1
ATOM 877 O O . PHE A 1 112 ? -13.105 5.519 12.338 1.00 85.38 112 PHE A O 1
ATOM 884 N N . PHE A 1 113 ? -11.266 4.315 12.799 1.00 81.94 113 PHE A N 1
ATOM 885 C CA . PHE A 1 113 ? -11.999 3.214 13.438 1.00 81.94 113 PHE A CA 1
ATOM 886 C C . PHE A 1 113 ? -12.602 3.594 14.800 1.00 81.94 113 PHE A C 1
ATOM 888 O O . PHE A 1 113 ? -13.655 3.076 15.169 1.00 81.94 113 PHE A O 1
ATOM 895 N N . LYS A 1 114 ? -12.001 4.544 15.531 1.00 82.12 114 LYS A N 1
ATOM 896 C CA . LYS A 1 114 ? -12.544 5.052 16.807 1.00 82.12 114 LYS A CA 1
ATOM 897 C C . LYS A 1 114 ? -13.694 6.049 16.645 1.00 82.12 114 LYS A C 1
ATOM 899 O O . LYS A 1 114 ? -14.658 5.999 17.400 1.00 82.12 114 LYS A O 1
ATOM 904 N N . SER A 1 115 ? -13.575 6.990 15.710 1.00 78.06 115 SER A N 1
ATOM 905 C CA . SER A 1 115 ? -14.492 8.135 15.566 1.00 78.06 115 SER A CA 1
ATOM 906 C C . SER A 1 115 ? -15.468 8.010 14.393 1.00 78.06 115 SER A C 1
ATOM 908 O O . SER A 1 115 ? -16.413 8.795 14.293 1.00 78.06 115 SER A O 1
ATOM 910 N N . GLY A 1 116 ? -15.233 7.057 13.485 1.00 73.12 116 GLY A N 1
ATOM 911 C CA . GLY A 1 116 ? -16.003 6.872 12.256 1.00 73.12 116 GLY A CA 1
ATOM 912 C C . GLY A 1 116 ? -15.825 7.991 11.227 1.00 73.12 116 GLY A C 1
ATOM 913 O O . GLY A 1 116 ? -16.573 8.044 10.254 1.00 73.12 116 GLY A O 1
ATOM 914 N N . LYS A 1 117 ? -14.882 8.919 11.441 1.00 73.62 117 LYS A N 1
ATOM 915 C CA . LYS A 1 117 ? -14.627 10.063 10.559 1.00 73.62 117 LYS A CA 1
ATOM 916 C C . LYS A 1 117 ? -13.131 10.253 10.363 1.00 73.62 117 LYS A C 1
ATOM 918 O O . LYS A 1 117 ? -12.344 10.112 11.291 1.00 73.62 117 LYS A O 1
ATOM 923 N N . ILE A 1 118 ? -12.751 10.641 9.156 1.00 75.88 118 ILE A N 1
ATOM 924 C CA . ILE A 1 118 ? -11.392 11.082 8.843 1.00 75.88 118 ILE A CA 1
ATOM 925 C C . ILE A 1 118 ? -11.427 12.609 8.722 1.00 75.88 118 ILE A C 1
ATOM 927 O O . ILE A 1 118 ? -12.369 13.169 8.148 1.00 75.88 118 ILE A O 1
ATOM 931 N N . ALA A 1 119 ? -10.403 13.288 9.242 1.00 71.81 119 ALA A N 1
ATOM 932 C CA . ALA A 1 119 ? -10.271 14.738 9.128 1.00 71.81 119 ALA A CA 1
ATOM 933 C C . ALA A 1 119 ? -10.379 15.189 7.652 1.00 71.81 119 ALA A C 1
ATOM 935 O O . ALA A 1 119 ? -9.893 14.515 6.737 1.00 71.81 119 ALA A O 1
ATOM 936 N N . LYS A 1 120 ? -11.109 16.283 7.395 1.00 60.72 120 LYS A N 1
ATOM 937 C CA . LYS A 1 120 ? -11.459 16.734 6.029 1.00 60.72 120 LYS A CA 1
ATOM 938 C C . LYS A 1 120 ? -10.253 17.226 5.219 1.00 60.72 120 LYS A C 1
ATOM 940 O O . LYS A 1 120 ? -10.342 17.307 4.002 1.00 60.72 120 LYS A O 1
ATOM 945 N N . ASP A 1 121 ? -9.171 17.570 5.896 1.00 64.00 121 ASP A N 1
ATOM 946 C CA . ASP A 1 121 ? -7.921 18.112 5.366 1.00 64.00 121 ASP A CA 1
ATOM 947 C C . ASP A 1 121 ? -6.842 17.047 5.127 1.00 64.00 121 ASP A C 1
ATOM 949 O O . ASP A 1 121 ? -5.826 17.338 4.500 1.00 64.00 121 ASP A O 1
ATOM 953 N N . TYR A 1 122 ? -7.060 15.811 5.579 1.00 66.62 122 TYR A N 1
ATOM 954 C CA . TYR A 1 122 ? -6.100 14.738 5.369 1.00 66.62 122 TYR A CA 1
ATOM 955 C C . TYR A 1 122 ? -6.079 14.281 3.904 1.00 66.62 122 TYR A C 1
ATOM 957 O O . TYR A 1 122 ? -7.075 13.752 3.394 1.00 66.62 122 TYR A O 1
ATOM 965 N N . LYS A 1 123 ? -4.909 14.456 3.281 1.00 65.19 123 LYS A N 1
ATOM 966 C CA . LYS A 1 123 ? -4.470 13.784 2.055 1.00 65.19 123 LYS A CA 1
ATOM 967 C C . LYS A 1 123 ? -3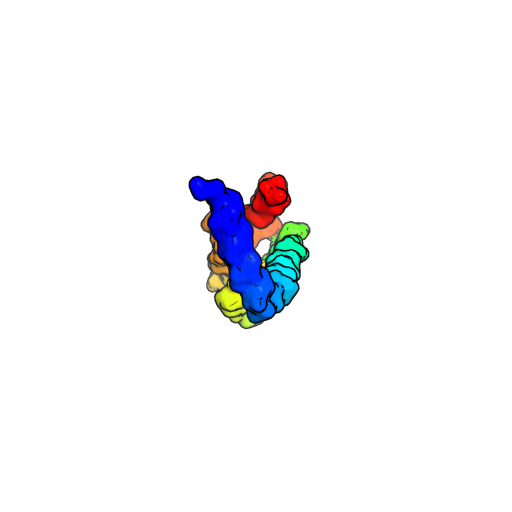.430 12.744 2.446 1.00 65.19 123 LYS A C 1
ATOM 969 O O . LYS A 1 123 ? -2.472 13.093 3.132 1.00 65.19 123 LYS A O 1
ATOM 974 N N . GLY A 1 124 ? -3.619 11.497 2.026 1.00 65.44 124 GLY A N 1
ATOM 975 C CA . GLY A 1 124 ? -2.651 10.437 2.311 1.00 65.44 124 GLY A CA 1
ATOM 976 C C . GLY A 1 124 ? -1.290 10.737 1.686 1.00 65.44 124 GLY A C 1
ATOM 977 O O . GLY A 1 124 ? -1.215 11.422 0.662 1.00 65.44 124 GLY A O 1
ATOM 978 N N . GLU A 1 125 ? -0.209 10.212 2.270 1.00 65.00 125 GLU A N 1
ATOM 979 C CA . GLU A 1 125 ? 1.147 10.404 1.731 1.00 65.00 125 GLU A CA 1
ATOM 980 C C . GLU A 1 125 ? 1.252 10.055 0.240 1.00 65.00 125 GLU A C 1
ATOM 982 O O . GLU A 1 125 ? 1.950 10.740 -0.505 1.00 65.00 125 GLU A O 1
ATOM 987 N N . ASP A 1 126 ? 0.528 9.033 -0.215 1.00 64.50 126 ASP A N 1
ATOM 988 C CA . ASP A 1 126 ? 0.524 8.612 -1.616 1.00 64.50 126 ASP A CA 1
ATOM 989 C C . ASP A 1 126 ? -0.150 9.647 -2.533 1.00 64.50 126 ASP A C 1
ATOM 991 O O . ASP A 1 126 ? 0.327 9.890 -3.642 1.00 64.50 126 ASP A O 1
ATOM 995 N N . GLU A 1 127 ? -1.202 10.328 -2.061 1.00 65.56 127 GLU A N 1
ATOM 996 C CA . GLU A 1 127 ? -1.824 11.445 -2.785 1.00 65.56 127 GLU A CA 1
ATOM 997 C C . GLU A 1 127 ? -0.895 12.661 -2.837 1.00 65.56 127 GLU A C 1
ATOM 999 O O . GLU A 1 127 ? -0.808 13.338 -3.861 1.00 65.56 127 GLU A O 1
ATOM 1004 N N . ILE A 1 128 ? -0.173 12.940 -1.747 1.00 67.06 128 ILE A N 1
ATOM 1005 C CA . ILE A 1 128 ? 0.802 14.036 -1.700 1.00 67.06 128 ILE A CA 1
ATOM 1006 C C . ILE A 1 128 ? 1.963 13.748 -2.659 1.00 67.06 128 ILE A C 1
ATOM 1008 O O . ILE A 1 128 ? 2.367 14.632 -3.413 1.00 67.06 128 ILE A O 1
ATOM 1012 N N . ARG A 1 129 ? 2.466 12.509 -2.688 1.00 63.31 129 ARG A N 1
ATOM 1013 C CA . ARG A 1 129 ? 3.520 12.078 -3.620 1.00 63.31 129 ARG A CA 1
ATOM 1014 C C . ARG A 1 129 ? 3.056 12.134 -5.073 1.00 63.31 129 ARG A C 1
ATOM 1016 O O . ARG A 1 129 ? 3.828 12.569 -5.918 1.00 63.31 129 ARG A O 1
ATOM 1023 N N . ALA A 1 130 ? 1.809 11.761 -5.360 1.00 62.53 130 ALA A N 1
ATOM 1024 C CA . ALA A 1 130 ? 1.237 11.853 -6.703 1.00 62.53 130 ALA A CA 1
ATOM 1025 C C . ALA A 1 130 ? 1.042 13.303 -7.187 1.00 62.53 130 ALA A C 1
ATOM 1027 O O . ALA A 1 130 ? 1.077 13.547 -8.386 1.00 62.53 130 ALA A O 1
ATOM 1028 N N . LEU A 1 131 ? 0.846 14.266 -6.277 1.00 62.31 131 LEU A N 1
ATOM 1029 C CA . LEU A 1 131 ? 0.754 15.697 -6.610 1.00 62.31 131 LEU A CA 1
ATOM 1030 C C . LEU A 1 131 ? 2.121 16.366 -6.827 1.00 62.31 131 LEU A C 1
ATOM 1032 O O . LEU A 1 131 ? 2.176 17.460 -7.386 1.00 62.31 131 LEU A O 1
ATOM 1036 N N . LEU A 1 132 ? 3.199 15.747 -6.340 1.00 56.16 132 LEU A N 1
ATOM 1037 C CA . LEU A 1 132 ? 4.574 16.248 -6.438 1.00 56.16 132 LEU A CA 1
ATOM 1038 C C . LEU A 1 132 ? 5.396 15.567 -7.548 1.00 56.16 132 LEU A C 1
ATOM 1040 O O . LEU A 1 132 ? 6.535 15.978 -7.778 1.00 56.16 132 LEU A O 1
ATOM 1044 N N . ALA A 1 133 ? 4.843 14.538 -8.197 1.00 49.56 133 ALA A N 1
ATOM 1045 C CA . ALA A 1 133 ? 5.439 13.806 -9.317 1.00 49.56 133 ALA A CA 1
ATOM 1046 C C . ALA A 1 133 ? 4.967 14.362 -10.667 1.00 49.56 133 ALA A C 1
ATOM 1048 O O . ALA A 1 133 ? 5.797 14.368 -11.605 1.00 49.56 133 ALA A O 1
#

Foldseek 3Di:
DDVVVVVVVVVVVQVVPPVNVVCCVPVVVVVVVVVVVVVVPQDDQAEEEEADPDPPLDQDDPRYHYDDDPDFDDVVCQVVSVHQWYWYDPDVQQIDIDGPFDPVVRVQVSVCSNVSDGDPPDDGPSRVVVVVD

pLDDT: mean 76.3, std 9.61, range [49.56, 93.38]

Secondary structure (DSSP, 8-state):
--HHHHHHHHHHHHHT-HHHHHHHHHHHHHHHHHHHHHHT----SEEEEEE-S-GGG----SSEEEEEESSPPPHHHHHTTS-SEEEEEEETTEEEEEESS-HHHHHHHHHHHHHS---TT---HHHHHHHH-

Organism: NCBI:txid1552

Radius of gy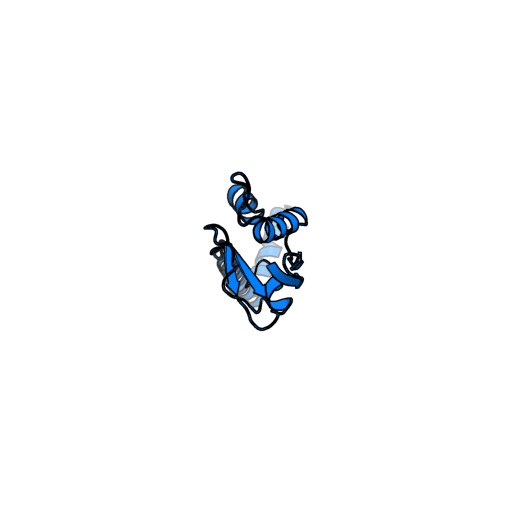ration: 24.2 Å; chains: 1; bounding box: 68×33×56 Å